Protein AF-A0ABD1YUZ0-F1 (afdb_monomer_lite)

InterPro domains:
  IPR008139 Saposin B type domain [PS50015] (19-101)
  IPR011001 Saposin-like [SSF47862] (20-90)

Radius of gyration: 20.33 Å; chains: 1; bounding box: 51×24×59 Å

pLDDT: mean 80.4, std 20.42, range [34.22, 98.62]

Sequence (103 aa):
MSWDKEGRESNLQDPGLEGNLICDACLQLSTEAQSVLKNPDTEKTLVELFSQMACENLMSPKMKSKCVDLVRIYVPDLLGALQSYLQPELYTEVRVCKPEVQL

Foldseek 3Di:
DDPDDDDDDDPDPDPVVVLVVQLVVLLVVLVVLLVLL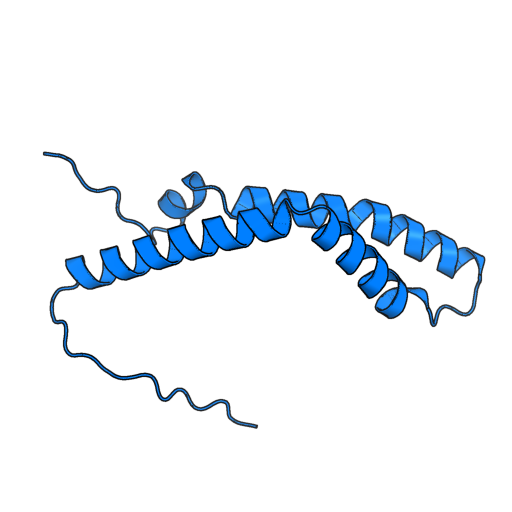PDVVNLVVQLVVCLCPPQVPDPDPVSSVVSSVVSNVVSNVVSVVSNVCSDPVVCVVVVSDDPPPDD

Secondary structure (DSSP, 8-state):
--------------HHHHHHHHHHHHHHHHHHHHHHHH-HHHHHHHHHHHIIIIITT-S-HHHHHHHHHHHHHHHHHHHHHHHHHTSHHHHHHTTSSPP----

Structure (mmCIF, N/CA/C/O backbone):
data_AF-A0ABD1YUZ0-F1
#
_entry.id   AF-A0ABD1YUZ0-F1
#
loop_
_atom_site.group_PDB
_atom_site.id
_atom_site.type_symbol
_atom_site.label_atom_id
_atom_site.label_alt_id
_atom_site.label_comp_id
_atom_site.label_asym_id
_atom_site.label_entity_id
_atom_site.label_seq_id
_atom_site.pdbx_PDB_ins_code
_atom_site.Cartn_x
_atom_site.Cartn_y
_atom_site.Cartn_z
_atom_site.occupancy
_atom_site.B_iso_or_equiv
_atom_site.auth_seq_id
_atom_site.auth_comp_id
_atom_site.auth_asym_id
_atom_site.auth_atom_id
_atom_site.pdbx_PDB_model_num
ATOM 1 N N . MET A 1 1 ? 22.535 -6.353 20.210 1.00 36.25 1 MET A N 1
ATOM 2 C CA . MET A 1 1 ? 21.726 -5.127 20.357 1.00 36.25 1 MET A CA 1
ATOM 3 C C . MET A 1 1 ? 20.373 -5.567 20.878 1.00 36.25 1 MET A C 1
ATOM 5 O O . MET A 1 1 ? 19.529 -5.984 20.096 1.00 36.25 1 MET A O 1
ATOM 9 N N . SER A 1 2 ? 20.281 -5.639 22.208 1.00 37.06 2 SER A N 1
ATOM 10 C CA . SER A 1 2 ? 19.092 -6.063 22.951 1.00 37.06 2 SER A CA 1
ATOM 11 C C . SER A 1 2 ? 18.110 -4.899 22.959 1.00 37.06 2 SER A C 1
ATOM 13 O O . SER A 1 2 ? 18.503 -3.787 23.303 1.00 37.06 2 SER A O 1
ATOM 15 N N . TRP A 1 3 ? 16.876 -5.128 22.526 1.00 34.22 3 TRP A N 1
ATOM 16 C CA . TRP A 1 3 ? 15.779 -4.205 22.793 1.00 34.22 3 TRP A CA 1
ATOM 17 C C . TRP A 1 3 ? 15.088 -4.751 24.037 1.00 34.22 3 TRP A C 1
ATOM 19 O O . TRP A 1 3 ? 14.204 -5.602 23.942 1.00 34.22 3 TRP A O 1
ATOM 29 N N . ASP A 1 4 ? 15.589 -4.339 25.198 1.00 51.97 4 ASP A N 1
ATOM 30 C CA . ASP A 1 4 ? 15.036 -4.732 26.487 1.00 51.97 4 ASP A CA 1
ATOM 31 C C . ASP A 1 4 ? 13.668 -4.063 26.670 1.00 51.97 4 ASP A C 1
ATOM 33 O O . ASP A 1 4 ? 13.497 -2.852 26.495 1.00 51.97 4 ASP A O 1
ATOM 37 N N . LYS A 1 5 ? 12.667 -4.899 26.947 1.00 56.66 5 LYS A N 1
ATOM 38 C CA . LYS A 1 5 ? 11.292 -4.500 27.220 1.00 56.66 5 LYS A CA 1
ATOM 39 C C . LYS A 1 5 ? 11.179 -4.043 28.669 1.00 56.66 5 LYS A C 1
ATOM 41 O O . LYS A 1 5 ? 10.947 -4.869 29.542 1.00 56.66 5 LYS A O 1
ATOM 46 N N . GLU A 1 6 ? 11.239 -2.740 28.902 1.00 50.28 6 GLU A N 1
ATOM 47 C CA . GLU A 1 6 ? 10.781 -2.163 30.167 1.00 50.28 6 GLU A CA 1
ATOM 48 C C . GLU A 1 6 ? 9.450 -1.443 29.919 1.00 50.28 6 GLU A C 1
ATOM 50 O O . GLU A 1 6 ? 9.395 -0.299 29.467 1.00 50.28 6 GLU A O 1
ATOM 55 N N . GLY A 1 7 ? 8.351 -2.159 30.151 1.00 41.31 7 GLY A N 1
ATOM 56 C CA . GLY A 1 7 ? 6.991 -1.670 29.947 1.00 41.31 7 GLY A CA 1
ATOM 57 C C . GLY A 1 7 ? 6.108 -2.012 31.138 1.00 41.31 7 GLY A C 1
ATOM 58 O O . GLY A 1 7 ? 5.389 -2.996 31.087 1.00 41.31 7 GLY A O 1
ATOM 59 N N . ARG A 1 8 ? 6.216 -1.192 32.192 1.00 45.69 8 ARG A N 1
ATOM 60 C CA . ARG A 1 8 ? 5.244 -0.925 33.272 1.00 45.69 8 ARG A CA 1
ATOM 61 C C . ARG A 1 8 ? 4.195 -2.028 33.530 1.00 45.69 8 ARG A C 1
ATOM 63 O O . ARG A 1 8 ? 3.123 -2.024 32.934 1.00 45.69 8 ARG A O 1
ATOM 70 N N . GLU A 1 9 ? 4.456 -2.893 34.506 1.00 46.94 9 GLU A N 1
ATOM 71 C CA . GLU A 1 9 ? 3.416 -3.732 35.111 1.00 46.94 9 GLU A CA 1
ATOM 72 C C . GLU A 1 9 ? 2.441 -2.844 35.903 1.00 46.94 9 GLU A C 1
ATOM 74 O O . GLU A 1 9 ? 2.784 -2.285 36.948 1.00 46.94 9 GLU A O 1
ATOM 79 N N . SER A 1 10 ? 1.218 -2.679 35.402 1.00 52.94 10 SER A N 1
ATOM 80 C CA . SER A 1 10 ? 0.094 -2.172 36.190 1.00 52.94 10 SER A CA 1
ATOM 81 C C . SER A 1 10 ? -0.723 -3.356 36.697 1.00 52.94 10 SER A C 1
ATOM 83 O O . SER A 1 10 ? -1.250 -4.121 35.899 1.00 52.94 10 SER A O 1
ATOM 85 N N . ASN A 1 11 ? -0.837 -3.498 38.020 1.00 55.38 11 ASN A N 1
ATOM 86 C CA . ASN A 1 11 ? -1.717 -4.472 38.671 1.00 55.38 11 ASN A CA 1
ATOM 87 C C . ASN A 1 11 ? -3.197 -4.161 38.356 1.00 55.38 11 ASN A C 1
ATOM 89 O O . ASN A 1 11 ? -3.841 -3.429 39.108 1.00 55.38 11 ASN A O 1
ATOM 93 N N . LEU A 1 12 ? -3.738 -4.717 37.268 1.00 56.38 12 LEU A N 1
ATOM 94 C CA . LEU A 1 12 ? -5.177 -4.818 37.012 1.00 56.38 12 LEU A CA 1
ATOM 95 C C . LEU A 1 12 ? -5.584 -6.297 36.978 1.00 56.38 12 LEU A C 1
ATOM 97 O O . LEU A 1 12 ? -5.607 -6.949 35.944 1.00 56.38 12 LEU A O 1
ATOM 101 N N . GLN A 1 13 ? -5.951 -6.843 38.137 1.00 58.34 13 GLN A N 1
ATOM 102 C CA . GLN A 1 13 ? -6.614 -8.148 38.213 1.00 58.34 13 GLN A CA 1
ATOM 103 C C . GLN A 1 13 ? -8.107 -8.014 37.840 1.00 58.34 13 GLN A C 1
ATOM 105 O O . GLN A 1 13 ? -8.990 -8.226 38.665 1.00 58.34 13 GLN A O 1
ATOM 110 N N . ASP A 1 14 ? -8.398 -7.653 36.589 1.00 54.00 14 ASP A N 1
ATOM 111 C CA . ASP A 1 14 ? -9.678 -7.975 35.950 1.00 54.00 14 ASP A CA 1
ATOM 112 C C . ASP A 1 14 ? -9.441 -8.308 34.463 1.00 54.00 14 ASP A C 1
ATOM 114 O O . ASP A 1 14 ? -9.299 -7.402 33.635 1.00 54.00 14 ASP A O 1
ATOM 118 N N . PRO A 1 15 ? -9.408 -9.604 34.097 1.00 57.06 15 PRO A N 1
ATOM 119 C CA . PRO A 1 15 ? -9.156 -10.034 32.723 1.00 57.06 15 PRO A CA 1
ATOM 120 C C . PRO A 1 15 ? -10.237 -9.583 31.723 1.00 57.06 15 PRO A C 1
ATOM 122 O O . PRO A 1 15 ? -10.035 -9.717 30.515 1.00 57.06 15 PRO A O 1
ATOM 125 N N . GLY A 1 16 ? -11.387 -9.071 32.184 1.00 58.75 16 GLY A N 1
ATOM 126 C CA . GLY A 1 16 ? -12.405 -8.462 31.324 1.00 58.75 16 GLY A CA 1
ATOM 127 C C . GLY A 1 16 ? -12.043 -7.045 30.866 1.00 58.75 16 GLY A C 1
ATOM 128 O O . GLY A 1 16 ? -12.171 -6.732 29.684 1.00 58.75 16 GLY A O 1
ATOM 129 N N . LEU A 1 17 ? -11.540 -6.209 31.778 1.00 58.78 17 LEU A N 1
ATOM 130 C CA . LEU A 1 17 ? -11.184 -4.808 31.510 1.00 58.78 17 LEU A CA 1
ATOM 131 C C . LEU A 1 17 ? -9.928 -4.674 30.643 1.00 58.78 17 LEU A C 1
ATOM 133 O O . LEU A 1 17 ? -9.893 -3.846 29.733 1.00 58.78 17 LEU A O 1
ATOM 137 N N . GLU A 1 18 ? -8.916 -5.513 30.879 1.00 64.69 18 GLU A N 1
ATOM 138 C CA . GLU A 1 18 ? -7.698 -5.523 30.058 1.00 64.69 18 GLU A CA 1
ATOM 139 C C . GLU A 1 18 ? -7.983 -5.986 28.621 1.00 64.69 18 GLU A C 1
ATOM 141 O O . GLU A 1 18 ? -7.459 -5.412 27.668 1.00 64.69 18 GLU A O 1
ATOM 146 N N . GLY A 1 19 ? -8.863 -6.980 28.448 1.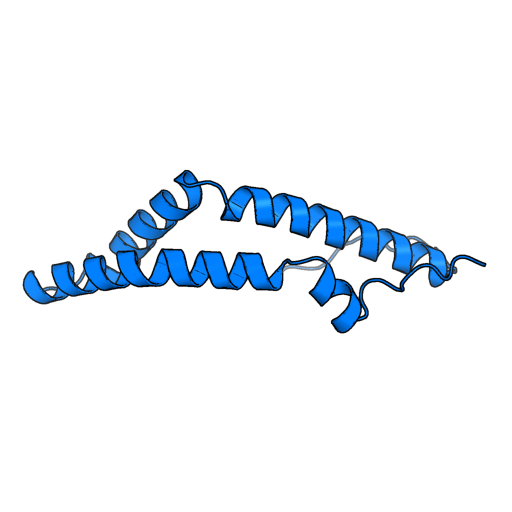00 67.56 19 GLY A N 1
ATOM 147 C CA . GLY A 1 19 ? -9.271 -7.460 27.126 1.00 67.56 19 GLY A CA 1
ATOM 148 C C . GLY A 1 19 ? -9.989 -6.390 26.298 1.00 67.56 19 GLY A C 1
ATOM 149 O O . GLY A 1 19 ? -9.719 -6.257 25.105 1.00 67.56 19 GLY A O 1
ATOM 150 N N . ASN A 1 20 ? -10.847 -5.590 26.936 1.00 76.25 20 ASN A N 1
ATOM 151 C CA . ASN A 1 20 ? -11.554 -4.495 26.271 1.00 76.25 20 ASN A CA 1
ATOM 152 C C . ASN A 1 20 ? -10.601 -3.358 25.877 1.00 76.25 20 ASN A C 1
ATOM 154 O O . ASN A 1 20 ? -10.638 -2.911 24.735 1.00 76.25 20 ASN A O 1
ATOM 158 N N . LEU A 1 21 ? -9.671 -2.967 26.758 1.00 83.31 21 LEU A N 1
ATOM 159 C CA . LEU A 1 21 ? -8.668 -1.941 26.443 1.00 83.31 21 LEU A CA 1
ATOM 160 C C . LEU A 1 21 ? -7.776 -2.341 25.255 1.00 83.31 21 LEU A C 1
ATOM 162 O O . LEU A 1 21 ? -7.470 -1.517 24.393 1.00 83.31 21 LEU A O 1
ATOM 166 N N . ILE A 1 22 ? -7.352 -3.607 25.203 1.00 81.19 22 ILE A N 1
ATOM 167 C CA . ILE A 1 22 ? -6.539 -4.133 24.099 1.00 81.19 22 ILE A CA 1
ATOM 168 C C . ILE A 1 22 ? -7.352 -4.167 22.801 1.00 81.19 22 ILE A C 1
ATOM 170 O O . ILE A 1 22 ? -6.828 -3.795 21.753 1.00 81.19 22 ILE A O 1
ATOM 174 N N . CYS A 1 23 ? -8.623 -4.572 22.862 1.00 82.00 23 CYS A N 1
ATOM 175 C CA . CYS A 1 23 ? -9.512 -4.552 21.703 1.00 82.00 23 CYS A CA 1
ATOM 176 C C . CYS A 1 23 ? -9.689 -3.130 21.154 1.00 82.00 23 CYS A C 1
ATOM 178 O O . CYS A 1 23 ? -9.459 -2.914 19.964 1.00 82.00 23 CYS A O 1
ATOM 180 N N . ASP A 1 24 ? -10.007 -2.157 22.009 1.00 82.94 24 ASP A N 1
ATOM 181 C CA . ASP A 1 24 ? -10.186 -0.759 21.607 1.00 82.94 24 ASP A CA 1
ATOM 182 C C . ASP A 1 24 ? -8.916 -0.195 20.960 1.00 82.94 24 ASP A C 1
ATOM 184 O O . ASP A 1 24 ? -8.971 0.418 19.891 1.00 82.94 24 ASP A O 1
ATOM 188 N N . ALA A 1 25 ? -7.749 -0.472 21.551 1.00 84.81 25 ALA A N 1
ATOM 189 C CA . ALA A 1 25 ? -6.463 -0.065 20.992 1.00 84.81 25 ALA A CA 1
ATOM 190 C C . ALA A 1 25 ? -6.184 -0.722 19.630 1.00 84.81 25 ALA A C 1
ATOM 192 O O . ALA A 1 25 ? -5.697 -0.057 18.714 1.00 84.81 25 ALA A O 1
ATOM 193 N N . CYS A 1 26 ? -6.503 -2.010 19.467 1.00 84.44 26 CYS A N 1
ATOM 194 C CA . CYS A 1 26 ? -6.376 -2.697 18.186 1.00 84.44 26 CYS A CA 1
ATOM 195 C C . CYS A 1 26 ? -7.301 -2.085 17.132 1.00 84.44 26 CYS A C 1
ATOM 197 O O . CYS A 1 26 ? -6.835 -1.776 16.041 1.00 84.44 26 CYS A O 1
ATOM 199 N N . LEU A 1 27 ? -8.578 -1.859 17.451 1.00 84.94 27 LEU A N 1
ATOM 200 C CA . LEU A 1 27 ? -9.539 -1.248 16.529 1.00 84.94 27 LEU A CA 1
ATOM 201 C C . LEU A 1 27 ? -9.109 0.164 16.115 1.00 84.94 27 LEU A C 1
ATOM 203 O O . LEU A 1 27 ? -9.191 0.519 14.933 1.00 84.94 27 LEU A O 1
ATOM 207 N N . GLN A 1 28 ? -8.603 0.954 17.064 1.00 87.69 28 GLN A N 1
ATOM 208 C CA . GLN A 1 28 ? -8.067 2.279 16.783 1.00 87.69 28 GLN A CA 1
ATOM 209 C C . GLN A 1 28 ? -6.851 2.199 15.854 1.00 87.69 28 GLN A C 1
ATOM 211 O O . GLN A 1 28 ? -6.845 2.839 14.801 1.00 87.69 28 GLN A O 1
ATOM 216 N N . LEU A 1 29 ? -5.850 1.381 16.193 1.00 89.00 29 LEU A N 1
ATOM 217 C CA . LEU A 1 29 ? -4.640 1.230 15.384 1.00 89.00 29 LEU A CA 1
ATOM 218 C C . LEU A 1 29 ? -4.965 0.754 13.965 1.00 89.00 29 LEU A C 1
ATOM 220 O O . LEU A 1 29 ? -4.373 1.222 12.997 1.00 89.00 29 LEU A O 1
ATOM 224 N N . SER A 1 30 ? -5.927 -0.150 13.822 1.00 88.81 30 SER A N 1
ATOM 225 C CA . SER A 1 30 ? -6.372 -0.644 12.521 1.00 88.81 30 SER A CA 1
ATOM 226 C C . SER A 1 30 ? -7.084 0.415 11.706 1.00 88.81 30 SER A C 1
ATOM 228 O O . SER A 1 30 ? -6.894 0.481 10.494 1.00 88.81 30 SER A O 1
ATOM 230 N N . THR A 1 31 ? -7.861 1.276 12.358 1.00 89.94 31 THR A N 1
ATOM 231 C CA . THR A 1 31 ? -8.485 2.433 11.711 1.00 89.94 31 THR A CA 1
ATOM 232 C C . THR A 1 31 ? -7.421 3.410 11.211 1.00 89.94 31 THR A C 1
ATOM 234 O O . THR A 1 31 ? -7.472 3.854 10.062 1.00 89.94 31 THR A O 1
ATOM 237 N N . GLU A 1 32 ? -6.415 3.699 12.037 1.00 94.44 32 GLU A N 1
ATOM 238 C CA . GLU A 1 32 ? -5.281 4.547 11.663 1.00 94.44 32 GLU A CA 1
ATOM 239 C C . GLU A 1 32 ? -4.480 3.930 10.507 1.00 94.44 32 GLU A C 1
ATOM 241 O O . GLU A 1 32 ? -4.211 4.596 9.506 1.00 94.44 32 GLU A O 1
ATOM 246 N N . ALA A 1 33 ? -4.177 2.634 10.582 1.00 94.19 33 ALA A N 1
ATOM 247 C CA . ALA A 1 33 ? -3.491 1.906 9.524 1.00 94.19 33 ALA A CA 1
ATOM 248 C C . ALA A 1 33 ? -4.308 1.882 8.223 1.00 94.19 33 ALA A C 1
ATOM 250 O O . ALA A 1 33 ? -3.752 2.128 7.155 1.00 94.19 33 ALA A O 1
ATOM 251 N N . GLN A 1 34 ? -5.629 1.682 8.282 1.00 94.25 34 GLN A N 1
ATOM 252 C CA . GLN A 1 34 ? -6.494 1.797 7.105 1.00 94.25 34 GLN A CA 1
ATOM 253 C C . GLN A 1 34 ? -6.440 3.196 6.477 1.00 94.25 34 GLN A C 1
ATOM 255 O O . GLN A 1 34 ? -6.456 3.301 5.252 1.00 94.25 34 GLN A O 1
ATOM 260 N N . SER A 1 35 ? -6.368 4.260 7.283 1.00 95.81 35 SER A N 1
ATOM 261 C CA . SER A 1 35 ? -6.227 5.635 6.784 1.00 95.81 35 SER A CA 1
ATOM 262 C C . SER A 1 35 ? -4.924 5.816 6.001 1.00 95.81 35 SER A C 1
ATOM 264 O O . SER A 1 35 ? -4.935 6.340 4.887 1.00 95.81 35 SER A O 1
ATOM 266 N N . VAL A 1 36 ? -3.814 5.295 6.534 1.00 96.94 36 VAL A N 1
ATOM 267 C CA . VAL A 1 36 ? -2.513 5.305 5.849 1.00 96.94 36 VAL A CA 1
ATOM 268 C C . VAL A 1 36 ? -2.573 4.494 4.554 1.00 96.94 36 VAL A C 1
ATOM 270 O O . VAL A 1 36 ? -2.192 4.991 3.502 1.00 96.94 36 VAL A O 1
ATOM 273 N N . LEU A 1 37 ? -3.101 3.269 4.589 1.00 96.62 37 LEU A N 1
ATOM 274 C CA . LEU A 1 37 ? -3.130 2.391 3.415 1.00 96.62 37 LEU A CA 1
ATOM 275 C C . LEU A 1 37 ? -4.031 2.904 2.281 1.00 96.62 37 LEU A C 1
ATOM 277 O O . LEU A 1 37 ? -3.787 2.558 1.128 1.00 96.62 37 LEU A O 1
ATOM 281 N N . LYS A 1 38 ? -5.070 3.691 2.593 1.00 95.69 38 LYS A N 1
ATOM 282 C CA . LYS A 1 38 ? -5.963 4.320 1.602 1.00 95.69 38 LYS A CA 1
ATOM 283 C C . LYS A 1 38 ? -5.399 5.623 1.035 1.00 95.69 38 LYS A C 1
ATOM 285 O O . LYS A 1 38 ? -5.955 6.146 0.070 1.00 95.69 38 LYS A O 1
ATOM 290 N N . ASN A 1 39 ? -4.338 6.170 1.627 1.00 97.50 39 ASN A N 1
ATOM 291 C CA . ASN A 1 39 ? -3.732 7.398 1.141 1.00 97.50 39 ASN A CA 1
ATOM 292 C C . ASN A 1 39 ? -2.947 7.117 -0.160 1.00 97.50 39 ASN A C 1
ATOM 294 O O . ASN A 1 39 ? -1.989 6.340 -0.132 1.00 97.50 39 ASN A O 1
ATOM 298 N N . PRO A 1 40 ? -3.282 7.762 -1.295 1.00 96.94 40 PRO A N 1
ATOM 299 C CA . PRO A 1 40 ? -2.541 7.584 -2.547 1.00 96.94 40 PRO A CA 1
ATOM 300 C C . PRO A 1 40 ? -1.058 7.975 -2.441 1.00 96.94 40 PRO A C 1
ATOM 302 O O . PRO A 1 40 ? -0.221 7.429 -3.163 1.00 96.94 40 PRO A O 1
ATOM 305 N N . ASP A 1 41 ? -0.696 8.867 -1.515 1.00 98.00 41 ASP A N 1
ATOM 306 C CA . ASP A 1 41 ? 0.704 9.221 -1.268 1.00 98.00 41 ASP A CA 1
ATOM 307 C C . ASP A 1 41 ? 1.493 8.055 -0.656 1.00 98.00 41 ASP A C 1
ATOM 309 O O . ASP A 1 41 ? 2.693 7.929 -0.909 1.00 98.00 41 ASP A O 1
ATOM 313 N N . THR A 1 42 ? 0.841 7.162 0.098 1.00 97.69 42 THR A N 1
ATOM 314 C CA . THR A 1 42 ? 1.471 5.941 0.620 1.00 97.69 42 THR A CA 1
ATOM 315 C C . THR A 1 42 ? 1.811 4.982 -0.515 1.00 97.69 42 THR A C 1
ATOM 317 O O . THR A 1 42 ? 2.941 4.498 -0.574 1.00 97.69 42 THR A O 1
ATOM 320 N N . GLU A 1 43 ? 0.886 4.758 -1.453 1.00 97.94 43 GLU A N 1
ATOM 321 C CA . GLU A 1 43 ? 1.143 3.947 -2.651 1.00 97.94 43 GLU A CA 1
ATOM 322 C C . GLU A 1 43 ? 2.309 4.510 -3.460 1.00 97.94 43 GLU A C 1
ATOM 324 O O . GLU A 1 43 ? 3.277 3.798 -3.736 1.00 97.94 43 GLU A O 1
ATOM 329 N N . LYS A 1 44 ? 2.262 5.809 -3.771 1.00 98.25 44 LYS A N 1
ATOM 330 C CA . LYS A 1 44 ? 3.324 6.491 -4.513 1.00 98.25 44 LYS A CA 1
ATOM 331 C C . LYS A 1 44 ? 4.683 6.333 -3.828 1.00 98.25 44 LYS A C 1
ATOM 333 O O . LYS A 1 44 ? 5.654 5.945 -4.476 1.00 98.25 44 LYS A O 1
ATOM 338 N N . THR A 1 45 ? 4.735 6.589 -2.521 1.00 98.31 45 THR A N 1
ATOM 339 C CA . THR A 1 45 ? 5.963 6.474 -1.723 1.00 98.31 45 THR A CA 1
ATOM 340 C C . THR A 1 45 ? 6.534 5.059 -1.778 1.00 98.31 45 THR A C 1
ATOM 342 O O . THR A 1 45 ? 7.735 4.885 -1.976 1.00 98.31 45 THR A O 1
ATOM 345 N N . LEU A 1 46 ? 5.690 4.032 -1.644 1.00 98.19 46 LEU A N 1
ATOM 346 C CA . LEU A 1 46 ? 6.129 2.637 -1.693 1.00 98.19 46 LEU A CA 1
ATOM 347 C C . LEU A 1 46 ? 6.590 2.219 -3.090 1.00 98.19 46 LEU A C 1
ATOM 349 O O . LEU A 1 46 ? 7.599 1.526 -3.208 1.00 98.19 46 LEU A O 1
ATOM 353 N N . VAL A 1 47 ? 5.908 2.667 -4.148 1.00 98.38 47 VAL A N 1
ATOM 354 C CA . VAL A 1 47 ? 6.347 2.434 -5.530 1.00 98.38 47 VAL A CA 1
ATOM 355 C C . VAL A 1 47 ? 7.730 3.036 -5.762 1.00 98.38 47 VAL A C 1
ATOM 357 O O . VAL A 1 47 ? 8.598 2.363 -6.320 1.00 98.38 47 VAL A O 1
ATOM 360 N N . GLU A 1 48 ? 7.959 4.277 -5.334 1.00 98.19 48 GLU A N 1
ATOM 361 C CA . GLU A 1 48 ? 9.255 4.949 -5.467 1.00 98.19 48 GLU A CA 1
ATOM 362 C C . GLU A 1 48 ? 10.343 4.221 -4.670 1.00 98.19 48 GLU A C 1
ATOM 364 O O . GLU A 1 48 ? 11.378 3.853 -5.232 1.00 98.19 48 GLU A O 1
ATOM 369 N N . LEU A 1 49 ? 10.078 3.935 -3.394 1.00 98.19 49 LEU A N 1
ATOM 370 C CA . LEU A 1 49 ? 11.014 3.264 -2.499 1.00 98.19 49 LEU A CA 1
ATOM 371 C C . LEU A 1 49 ? 11.388 1.864 -3.004 1.00 98.19 49 LEU A C 1
ATOM 373 O O . LEU A 1 49 ? 12.568 1.519 -3.068 1.00 98.19 49 LEU A O 1
AT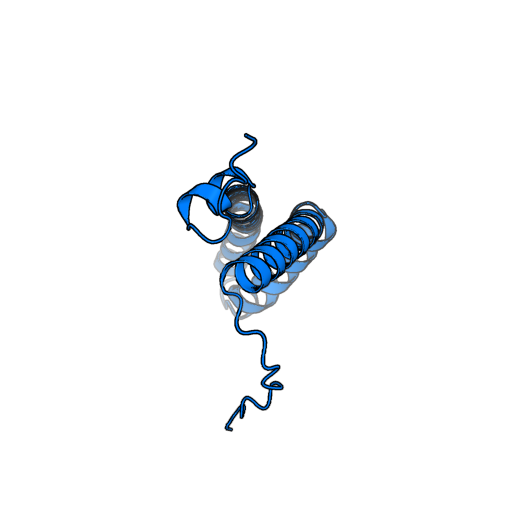OM 377 N N . PHE A 1 50 ? 10.412 1.045 -3.396 1.00 98.12 50 PHE A N 1
ATOM 378 C CA . PHE A 1 50 ? 10.678 -0.308 -3.890 1.00 98.12 50 PHE A CA 1
ATOM 379 C C . PHE A 1 50 ? 11.342 -0.294 -5.264 1.00 98.12 50 PHE A C 1
ATOM 381 O O . PHE A 1 50 ? 12.218 -1.120 -5.518 1.00 98.12 50 PHE A O 1
ATOM 388 N N . SER A 1 51 ? 11.010 0.671 -6.124 1.00 98.00 51 SER A N 1
ATOM 389 C CA . SER A 1 51 ? 11.714 0.854 -7.396 1.00 98.00 51 SER A CA 1
ATOM 390 C C . SER A 1 51 ? 13.193 1.179 -7.173 1.00 98.00 51 SER A C 1
ATOM 392 O O . SER A 1 51 ? 14.052 0.601 -7.840 1.00 98.00 51 SER A O 1
ATOM 394 N N . GLN A 1 52 ? 13.505 2.057 -6.215 1.00 97.75 52 GLN A N 1
ATOM 395 C CA . GLN A 1 52 ? 14.886 2.385 -5.851 1.00 97.75 52 GLN A CA 1
ATOM 396 C C . GLN A 1 52 ? 15.602 1.167 -5.254 1.00 97.75 52 GLN A C 1
ATOM 398 O O . GLN A 1 52 ? 16.626 0.726 -5.771 1.00 97.75 52 GLN A O 1
ATOM 403 N N . MET A 1 53 ? 15.036 0.544 -4.218 1.00 97.00 53 MET A N 1
ATOM 404 C CA . MET A 1 53 ? 15.711 -0.548 -3.508 1.00 97.00 53 MET A CA 1
ATOM 405 C C . MET A 1 53 ? 15.882 -1.817 -4.353 1.00 97.00 53 MET A C 1
ATOM 407 O O . MET A 1 53 ? 16.933 -2.454 -4.289 1.00 97.00 53 MET A O 1
ATOM 411 N N . ALA A 1 54 ? 14.868 -2.204 -5.131 1.00 95.62 54 ALA A N 1
ATOM 412 C CA . ALA A 1 54 ? 14.860 -3.487 -5.833 1.00 95.62 54 ALA A CA 1
ATOM 413 C C . ALA A 1 54 ? 15.360 -3.398 -7.281 1.00 95.62 54 ALA A C 1
ATOM 415 O O . ALA A 1 54 ? 15.939 -4.360 -7.789 1.00 95.62 54 ALA A O 1
ATOM 416 N N . CYS A 1 55 ? 15.141 -2.269 -7.963 1.00 97.94 55 CYS A N 1
ATOM 417 C CA . CYS A 1 55 ? 15.371 -2.179 -9.405 1.00 97.94 55 CYS A CA 1
ATOM 418 C C . CYS A 1 55 ? 16.600 -1.346 -9.783 1.00 97.94 55 CYS A C 1
ATOM 420 O O . CYS A 1 55 ? 17.126 -1.513 -10.886 1.00 97.94 55 CYS A O 1
ATOM 422 N N . GLU A 1 56 ? 17.070 -0.441 -8.919 1.00 95.12 56 GLU A N 1
ATOM 423 C CA . GLU A 1 56 ? 18.059 0.567 -9.311 1.00 95.12 56 GLU A CA 1
ATOM 424 C C . GLU A 1 56 ? 19.406 -0.021 -9.740 1.00 95.12 56 GLU A C 1
ATOM 426 O O . GLU A 1 56 ? 19.959 0.427 -10.750 1.00 95.12 56 GLU A O 1
ATOM 431 N N . ASN A 1 57 ? 19.852 -1.068 -9.041 1.00 95.06 57 ASN A N 1
ATOM 432 C CA . ASN A 1 57 ? 21.134 -1.750 -9.244 1.00 95.06 57 ASN A CA 1
ATOM 433 C C . ASN A 1 57 ? 21.124 -2.787 -10.384 1.00 95.06 57 ASN A C 1
ATOM 435 O O . ASN A 1 57 ? 22.122 -3.472 -10.615 1.00 95.06 57 ASN A O 1
ATOM 439 N N . LEU A 1 58 ? 20.011 -2.934 -11.110 1.00 97.19 58 LEU A N 1
ATOM 440 C CA . LEU A 1 58 ? 19.938 -3.854 -12.243 1.00 97.19 58 LEU A CA 1
ATOM 441 C C . LEU A 1 58 ? 20.747 -3.311 -13.430 1.00 97.19 58 LEU A C 1
ATOM 443 O O . LEU A 1 58 ? 20.424 -2.270 -13.998 1.00 97.19 58 LEU A O 1
ATOM 447 N N . MET A 1 59 ? 21.767 -4.066 -13.852 1.00 95.88 59 MET A N 1
ATOM 448 C CA . MET A 1 59 ? 22.686 -3.663 -14.930 1.00 95.88 59 MET A CA 1
ATOM 449 C C . MET A 1 59 ? 22.010 -3.556 -16.305 1.00 95.88 59 MET A C 1
ATOM 451 O O . MET A 1 59 ? 22.444 -2.784 -17.155 1.00 95.88 59 MET A O 1
ATOM 455 N N . SER A 1 60 ? 20.960 -4.345 -16.554 1.00 97.81 60 SER A N 1
ATOM 456 C CA . SER A 1 60 ? 20.231 -4.311 -17.825 1.00 97.81 60 SER A CA 1
ATOM 457 C C . SER A 1 60 ? 19.103 -3.278 -17.771 1.00 97.81 60 SER A C 1
ATOM 459 O O . SER A 1 60 ? 18.181 -3.450 -16.967 1.00 97.81 60 SER A O 1
ATOM 461 N N . PRO A 1 61 ? 19.072 -2.286 -18.684 1.00 96.56 61 PRO A N 1
ATOM 462 C CA . PRO A 1 61 ? 17.980 -1.314 -18.757 1.00 96.56 61 PRO A CA 1
ATOM 463 C C . PRO A 1 61 ? 16.608 -1.970 -18.954 1.00 96.56 61 PRO A C 1
ATOM 465 O O . PRO A 1 61 ? 15.618 -1.556 -18.355 1.00 96.56 61 PRO A O 1
ATOM 468 N N . LYS A 1 62 ? 16.554 -3.052 -19.743 1.00 97.69 62 LYS A N 1
ATOM 469 C CA . LYS A 1 62 ? 15.323 -3.818 -19.979 1.00 97.69 62 LYS A CA 1
ATOM 470 C C . LYS A 1 62 ? 14.829 -4.500 -18.703 1.00 97.69 62 LYS A C 1
ATOM 472 O O . LYS A 1 62 ? 13.630 -4.499 -18.438 1.00 97.69 62 LYS A O 1
ATOM 477 N N . MET A 1 63 ? 15.739 -5.075 -17.912 1.00 97.94 63 MET A N 1
ATOM 478 C CA . MET A 1 63 ? 15.370 -5.682 -16.629 1.00 97.94 63 MET A CA 1
ATOM 479 C C . MET A 1 63 ? 14.957 -4.624 -15.609 1.00 97.94 63 MET A C 1
ATOM 481 O O . MET A 1 63 ? 13.974 -4.834 -14.908 1.00 97.94 63 MET A O 1
ATOM 485 N N . LYS A 1 64 ? 15.647 -3.476 -15.571 1.00 98.25 64 LYS A N 1
ATOM 486 C CA . LYS A 1 64 ? 15.286 -2.343 -14.713 1.00 98.25 64 LYS A CA 1
ATOM 487 C C . LYS A 1 64 ? 13.873 -1.845 -15.006 1.00 98.25 64 LYS A C 1
ATOM 489 O O . LYS A 1 64 ? 13.073 -1.755 -14.083 1.00 98.25 64 LYS A O 1
ATOM 494 N N . SER A 1 65 ? 13.538 -1.627 -16.280 1.00 97.94 65 SER A N 1
ATOM 495 C CA . SER A 1 65 ? 12.177 -1.250 -16.691 1.00 97.94 65 SER A CA 1
ATOM 496 C C . SER A 1 65 ? 11.149 -2.287 -16.246 1.00 97.94 65 SER A C 1
ATOM 498 O O . SER A 1 65 ? 10.197 -1.946 -15.556 1.00 97.94 65 SER A O 1
ATOM 500 N N . LYS A 1 66 ? 11.379 -3.568 -16.564 1.00 98.19 66 LYS A N 1
ATOM 501 C CA . LYS A 1 66 ? 10.435 -4.636 -16.213 1.00 98.19 66 LYS A CA 1
ATOM 502 C C . LYS A 1 66 ? 10.260 -4.790 -14.699 1.00 98.19 66 LYS A C 1
ATOM 504 O O . LYS A 1 66 ? 9.167 -5.096 -14.247 1.00 98.19 66 LYS A O 1
ATOM 509 N N . CYS A 1 67 ? 11.316 -4.577 -13.918 1.00 98.62 67 CYS A N 1
ATOM 510 C CA . CYS A 1 67 ? 11.246 -4.572 -12.460 1.00 98.62 67 CYS A CA 1
ATOM 511 C C . CYS A 1 67 ? 10.347 -3.439 -11.947 1.00 98.62 67 CYS A C 1
ATOM 513 O O . CYS A 1 67 ? 9.442 -3.702 -11.161 1.00 98.62 67 CYS A O 1
ATOM 515 N N . VAL A 1 68 ? 10.537 -2.210 -12.440 1.00 98.31 68 VAL A N 1
ATOM 516 C CA . VAL A 1 68 ? 9.701 -1.056 -12.062 1.00 98.31 68 VAL A CA 1
ATOM 517 C C . VAL A 1 68 ? 8.236 -1.286 -12.443 1.00 98.31 68 VAL A C 1
ATOM 519 O O . VAL A 1 68 ? 7.346 -0.966 -11.658 1.00 98.31 68 VAL A O 1
ATOM 522 N N . ASP A 1 69 ? 7.974 -1.893 -13.603 1.00 98.31 69 ASP A N 1
ATOM 523 C CA . ASP A 1 69 ? 6.612 -2.247 -14.015 1.00 98.31 69 ASP A CA 1
ATOM 524 C C . ASP A 1 69 ? 5.972 -3.251 -13.043 1.00 98.31 69 ASP A C 1
ATOM 526 O O . ASP A 1 69 ? 4.821 -3.076 -12.652 1.00 98.31 69 ASP A O 1
ATOM 530 N N . LEU A 1 70 ? 6.720 -4.264 -12.588 1.00 98.38 70 LEU A N 1
ATOM 531 C CA . LEU A 1 70 ? 6.228 -5.213 -11.583 1.00 98.38 70 LEU A CA 1
ATOM 532 C C . LEU A 1 70 ? 5.974 -4.539 -10.231 1.00 98.38 70 LEU A C 1
ATOM 534 O O . LEU A 1 70 ? 4.958 -4.824 -9.608 1.00 98.38 70 LEU A O 1
ATOM 538 N N . VAL A 1 71 ? 6.847 -3.630 -9.786 1.00 98.38 71 VAL A N 1
ATOM 539 C CA . VAL A 1 71 ? 6.625 -2.859 -8.550 1.00 98.38 71 VAL A CA 1
ATOM 540 C C . VAL A 1 71 ? 5.319 -2.068 -8.639 1.00 98.38 71 VAL A C 1
ATOM 542 O O . VAL A 1 71 ? 4.505 -2.129 -7.722 1.00 98.38 71 VAL A O 1
ATOM 545 N N . ARG A 1 72 ? 5.078 -1.381 -9.761 1.00 98.06 72 ARG A N 1
ATOM 546 C CA . ARG A 1 72 ? 3.833 -0.627 -9.989 1.00 98.06 72 ARG A CA 1
ATOM 547 C C . ARG A 1 72 ? 2.586 -1.506 -10.007 1.00 98.06 72 ARG A C 1
ATOM 549 O O . ARG A 1 72 ? 1.526 -1.022 -9.642 1.00 98.06 72 ARG A O 1
ATOM 556 N N . ILE A 1 73 ? 2.705 -2.761 -10.434 1.00 97.94 73 ILE A N 1
ATOM 557 C CA . ILE A 1 73 ? 1.590 -3.717 -10.447 1.00 97.94 73 ILE A CA 1
ATOM 558 C C . ILE A 1 73 ? 1.321 -4.258 -9.039 1.00 97.94 73 ILE A C 1
ATOM 560 O O . ILE A 1 73 ? 0.179 -4.267 -8.599 1.00 97.94 73 ILE A O 1
ATOM 564 N N . TYR A 1 74 ? 2.361 -4.684 -8.319 1.00 98.12 74 TYR A N 1
ATOM 565 C CA . TYR A 1 74 ? 2.181 -5.423 -7.068 1.00 98.12 74 TYR A CA 1
ATOM 566 C C . TYR A 1 74 ? 2.026 -4.551 -5.820 1.00 98.12 74 TYR A C 1
ATOM 568 O O . TYR A 1 74 ? 1.481 -5.028 -4.828 1.00 98.12 74 TYR A O 1
ATOM 576 N N . VAL A 1 75 ? 2.497 -3.298 -5.819 1.00 98.19 75 VAL A N 1
ATOM 577 C CA . VAL A 1 75 ? 2.297 -2.405 -4.661 1.00 98.19 75 VAL A CA 1
ATOM 578 C C . VAL A 1 75 ? 0.806 -2.132 -4.399 1.00 98.19 75 VAL A C 1
ATOM 580 O O . VAL A 1 75 ? 0.397 -2.294 -3.248 1.00 98.19 75 VAL A O 1
ATOM 583 N N . PRO A 1 76 ? -0.028 -1.801 -5.405 1.00 97.25 76 PRO A N 1
ATOM 584 C CA . PRO A 1 76 ? -1.474 -1.675 -5.214 1.00 97.25 76 PRO A CA 1
ATOM 585 C C . PRO A 1 76 ? -2.122 -2.953 -4.667 1.00 97.25 76 PRO A C 1
ATOM 587 O O . PRO A 1 76 ? -2.898 -2.890 -3.714 1.00 97.25 76 PRO A O 1
ATOM 590 N N . ASP A 1 77 ? -1.752 -4.119 -5.209 1.00 97.50 77 ASP A N 1
ATOM 591 C CA . ASP A 1 77 ? -2.278 -5.414 -4.758 1.00 97.50 77 ASP A CA 1
ATOM 592 C C . ASP A 1 77 ? -1.922 -5.690 -3.288 1.00 97.50 77 ASP A C 1
ATOM 594 O O . ASP A 1 77 ? -2.768 -6.122 -2.501 1.00 97.50 77 ASP A O 1
ATOM 598 N N . LEU A 1 78 ? -0.681 -5.390 -2.888 1.00 96.31 78 LEU A N 1
ATOM 599 C CA . LEU A 1 78 ? -0.221 -5.507 -1.505 1.00 96.31 78 LEU A CA 1
ATOM 600 C C . LEU A 1 78 ? -1.021 -4.595 -0.567 1.00 96.31 78 LEU A C 1
ATOM 602 O O . LEU A 1 78 ? -1.464 -5.041 0.493 1.00 96.31 78 LEU A O 1
ATOM 606 N N . LEU A 1 79 ? -1.220 -3.330 -0.944 1.00 96.88 79 LEU A N 1
ATOM 607 C CA . LEU A 1 79 ? -2.007 -2.391 -0.145 1.00 96.88 79 LEU A CA 1
ATOM 608 C C . LEU A 1 79 ? -3.461 -2.850 -0.020 1.00 96.88 79 LEU A C 1
ATOM 610 O O . LEU A 1 79 ? -4.008 -2.819 1.080 1.00 96.88 79 LEU A O 1
ATOM 614 N N . GLY A 1 80 ? -4.066 -3.341 -1.104 1.00 95.38 80 GLY A N 1
ATOM 615 C CA . GLY A 1 80 ? -5.418 -3.899 -1.087 1.00 95.38 80 GLY A CA 1
ATOM 616 C C . GLY A 1 80 ? -5.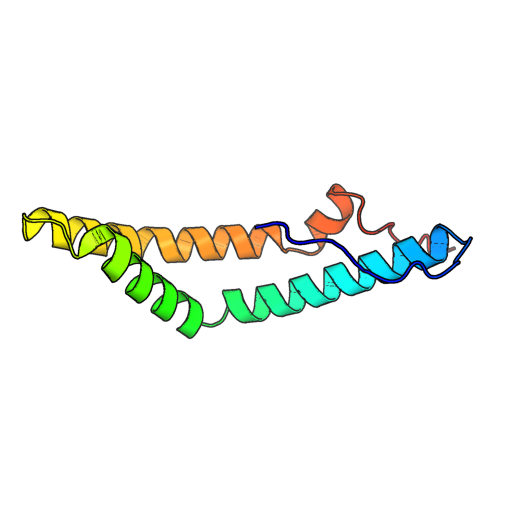549 -5.119 -0.168 1.00 95.38 80 GLY A C 1
ATOM 617 O O . GLY A 1 80 ? -6.507 -5.218 0.605 1.00 95.38 80 GLY A O 1
ATOM 618 N N . ALA A 1 81 ? -4.562 -6.017 -0.183 1.00 93.69 81 ALA A N 1
ATOM 619 C CA . ALA A 1 81 ? -4.527 -7.171 0.714 1.00 93.69 81 ALA A CA 1
ATOM 620 C C . ALA A 1 81 ? -4.428 -6.747 2.190 1.00 93.69 81 ALA A C 1
ATOM 622 O O . ALA A 1 81 ? -5.168 -7.259 3.031 1.00 93.69 81 ALA A O 1
ATOM 623 N N . LEU A 1 82 ? -3.573 -5.767 2.506 1.00 93.50 82 LEU A N 1
ATOM 624 C CA . LEU A 1 82 ? -3.442 -5.227 3.863 1.00 93.50 82 LEU A CA 1
ATOM 625 C C . LEU A 1 82 ? -4.721 -4.520 4.328 1.00 93.50 82 LEU A C 1
ATOM 627 O O . LEU A 1 82 ? -5.148 -4.714 5.463 1.00 93.50 82 LEU A O 1
ATOM 631 N N . GLN A 1 83 ? -5.370 -3.744 3.456 1.00 92.38 83 GLN A N 1
ATOM 632 C CA . GLN A 1 83 ? -6.653 -3.109 3.772 1.00 92.38 83 GLN A CA 1
ATOM 633 C C . GLN A 1 83 ? -7.739 -4.145 4.078 1.00 92.38 83 GLN A C 1
ATOM 635 O O . GLN A 1 83 ? -8.518 -3.948 5.006 1.00 92.38 83 GLN A O 1
ATOM 640 N N . SER A 1 84 ? -7.765 -5.250 3.328 1.00 89.38 84 SER A N 1
ATOM 641 C CA . SER A 1 84 ? -8.710 -6.352 3.545 1.00 89.38 84 SER A CA 1
ATOM 642 C C . SER A 1 84 ? -8.452 -7.064 4.875 1.00 89.38 84 SER A C 1
ATOM 644 O O . SER A 1 84 ? -9.388 -7.398 5.591 1.00 89.38 84 SER A O 1
ATOM 646 N N . TYR A 1 85 ? -7.182 -7.249 5.243 1.00 84.69 85 TYR A N 1
ATOM 647 C CA . TYR A 1 85 ? -6.798 -7.874 6.510 1.00 84.69 85 TYR A CA 1
ATOM 648 C C . TYR A 1 85 ? -7.178 -7.032 7.738 1.00 84.69 85 TYR A C 1
ATOM 650 O O . TYR A 1 85 ? -7.504 -7.573 8.789 1.00 84.69 85 TYR A O 1
ATOM 658 N N . LEU A 1 86 ? -7.153 -5.704 7.610 1.00 85.50 86 LEU A N 1
ATOM 659 C CA . LEU A 1 86 ? -7.498 -4.775 8.690 1.00 85.50 86 LEU A CA 1
ATOM 660 C C . LEU A 1 86 ? -9.004 -4.507 8.814 1.00 85.50 86 LEU A C 1
ATOM 662 O O . LEU A 1 86 ? -9.400 -3.567 9.512 1.00 85.50 86 LEU A O 1
ATOM 666 N N . GLN A 1 87 ? -9.853 -5.272 8.125 1.00 79.69 87 GLN A N 1
ATOM 667 C CA . GLN A 1 87 ? -11.297 -5.119 8.242 1.00 79.69 87 GLN A CA 1
ATOM 668 C C . GLN A 1 87 ? -11.812 -5.601 9.615 1.00 79.69 87 GLN A C 1
A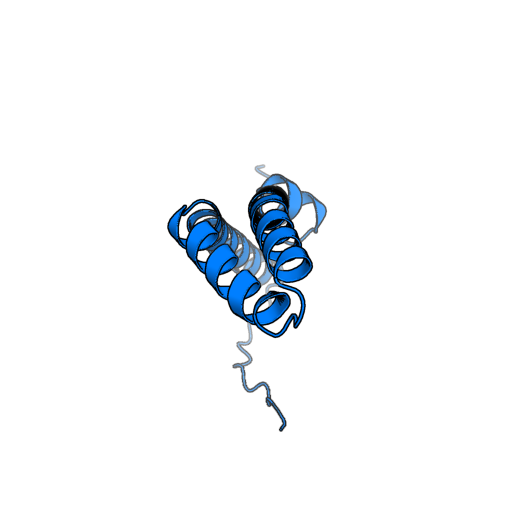TOM 670 O O . GLN A 1 87 ? -11.304 -6.596 10.142 1.00 79.69 87 GLN A O 1
ATOM 675 N N . PRO A 1 88 ? -12.804 -4.905 10.215 1.00 67.06 88 PRO A N 1
ATOM 676 C CA . PRO A 1 88 ? -13.370 -5.218 11.534 1.00 67.06 88 PRO A CA 1
ATOM 677 C C . PRO A 1 88 ? -13.772 -6.688 11.721 1.00 67.06 88 PRO A C 1
ATOM 679 O O . PRO A 1 88 ? -13.619 -7.250 12.805 1.00 67.06 88 PRO A O 1
ATOM 682 N N . GLU A 1 89 ? -14.244 -7.323 10.651 1.00 65.62 89 GLU A N 1
ATOM 683 C CA . GLU A 1 89 ? -14.705 -8.706 10.625 1.00 65.62 89 GLU A CA 1
ATOM 684 C C . GLU A 1 89 ? -13.590 -9.682 11.039 1.00 65.62 89 GLU A C 1
ATOM 686 O O . GLU A 1 89 ? -13.847 -10.625 11.790 1.00 65.62 89 GLU A O 1
ATOM 691 N N . LEU A 1 90 ? -12.328 -9.403 10.685 1.00 61.56 90 LEU A N 1
ATOM 692 C CA . LEU A 1 90 ? -11.189 -10.247 11.064 1.00 61.56 90 LEU A CA 1
ATOM 693 C C . LEU A 1 90 ? -10.872 -10.191 12.568 1.00 61.56 90 LEU A C 1
ATOM 695 O O . LEU A 1 90 ? -10.383 -11.168 13.135 1.00 61.56 90 LEU A O 1
ATOM 699 N N . TYR A 1 91 ? -11.178 -9.088 13.258 1.00 61.31 91 TYR A N 1
ATOM 700 C CA . TYR A 1 91 ? -10.916 -8.963 14.702 1.00 61.31 91 TYR A CA 1
ATOM 701 C C . TYR A 1 91 ? -11.790 -9.903 15.531 1.00 61.31 91 TYR A C 1
ATOM 703 O O . TYR A 1 91 ? -11.382 -10.336 16.614 1.00 61.31 91 TYR A O 1
ATOM 711 N N . THR A 1 92 ? -12.962 -10.255 14.997 1.00 57.81 92 THR A N 1
ATOM 712 C CA . THR A 1 92 ? -13.858 -11.244 15.600 1.00 57.81 92 THR A CA 1
ATOM 713 C C . THR A 1 92 ? -13.337 -12.673 15.413 1.00 57.81 92 THR A C 1
ATOM 715 O O . THR A 1 92 ? -13.443 -13.489 16.330 1.00 57.81 92 THR A O 1
ATOM 718 N N . GLU A 1 93 ? -12.676 -12.962 14.285 1.00 54.31 93 GLU A N 1
ATOM 719 C CA . GLU A 1 93 ? -12.088 -14.275 13.986 1.00 54.31 93 GLU A CA 1
ATOM 720 C C . GLU A 1 93 ? -10.776 -14.528 14.747 1.00 54.31 93 GLU A C 1
ATOM 722 O O . GLU A 1 93 ? -10.535 -15.641 15.218 1.00 54.31 93 GLU A O 1
ATOM 727 N N . VAL A 1 94 ? -9.949 -13.494 14.956 1.00 57.31 94 VAL A N 1
ATOM 728 C CA . VAL A 1 94 ? -8.669 -13.604 15.692 1.00 57.31 94 VAL A CA 1
ATOM 729 C C . VAL A 1 94 ? -8.871 -13.619 17.225 1.00 57.31 94 VAL A C 1
ATOM 731 O O . VAL A 1 94 ? -7.915 -13.768 17.983 1.00 57.31 94 VAL A O 1
ATOM 734 N N . ARG A 1 95 ? -10.120 -13.544 17.718 1.00 56.88 95 ARG A N 1
ATOM 735 C CA . ARG A 1 95 ? -10.494 -13.542 19.155 1.00 56.88 95 ARG A CA 1
ATOM 736 C C . ARG A 1 95 ? -9.850 -12.416 19.980 1.00 56.88 95 ARG A C 1
ATOM 738 O O . ARG A 1 95 ? -9.810 -12.520 21.205 1.00 56.88 95 ARG A O 1
ATOM 745 N N . VAL A 1 96 ? -9.346 -11.359 19.336 1.00 62.34 96 VAL A N 1
ATOM 746 C CA . VAL A 1 96 ? -8.760 -10.194 20.030 1.00 62.34 96 VAL A CA 1
ATOM 747 C C . VAL A 1 96 ? -9.864 -9.385 20.702 1.00 62.34 96 VAL A C 1
ATOM 749 O O . VAL A 1 96 ? -9.726 -8.973 21.848 1.00 62.34 96 VAL A O 1
ATOM 752 N N . CYS A 1 97 ? -10.989 -9.232 20.010 1.00 67.69 97 CYS A N 1
ATOM 753 C CA . CYS A 1 97 ? -12.182 -8.595 20.536 1.00 67.69 97 CYS A CA 1
ATOM 754 C C . CYS A 1 97 ? -13.210 -9.668 20.894 1.00 67.69 97 CYS A C 1
ATOM 756 O O . CYS A 1 97 ? -13.591 -10.481 20.048 1.00 67.69 97 CYS A O 1
ATOM 758 N N . LYS A 1 98 ? -13.680 -9.684 22.146 1.00 62.94 98 LYS A N 1
ATOM 759 C CA . LYS A 1 98 ? -14.920 -10.398 22.465 1.00 62.94 98 LYS A CA 1
ATOM 760 C C . LYS A 1 98 ? -16.077 -9.516 21.992 1.00 62.94 98 LYS A C 1
ATOM 762 O O . LYS A 1 98 ? -16.092 -8.347 22.365 1.00 62.94 98 LYS A O 1
ATOM 767 N N . PRO A 1 99 ? -17.038 -10.029 21.206 1.00 54.38 99 PRO A N 1
ATOM 768 C CA . PRO A 1 99 ? -18.275 -9.295 21.001 1.00 54.38 99 PRO A CA 1
ATOM 769 C C . PRO A 1 99 ? -18.922 -9.104 22.374 1.00 54.38 99 PRO A C 1
ATOM 771 O O . PRO A 1 99 ? -19.117 -10.074 23.113 1.00 54.38 99 PRO A O 1
ATOM 774 N N . GLU A 1 100 ? -19.185 -7.853 22.741 1.00 51.03 100 GLU A N 1
ATOM 775 C CA . GLU A 1 100 ? -19.941 -7.536 23.944 1.00 51.03 100 GLU A CA 1
ATOM 776 C C . GLU A 1 100 ? -21.299 -8.232 23.832 1.00 51.03 100 GLU A C 1
ATOM 778 O O . GLU A 1 100 ? -22.085 -7.968 22.920 1.00 51.03 100 GLU A O 1
ATOM 783 N N . VAL A 1 101 ? -21.550 -9.187 24.729 1.00 42.03 101 VAL A N 1
ATOM 784 C CA . VAL A 1 101 ? -22.865 -9.808 24.865 1.00 42.03 101 VAL A CA 1
ATOM 785 C C . VAL A 1 101 ? -23.785 -8.722 25.413 1.00 42.03 101 VAL A C 1
ATOM 787 O O . VAL A 1 101 ? -23.782 -8.448 26.611 1.00 42.03 101 VAL A O 1
ATOM 790 N N . GLN A 1 102 ? -24.528 -8.064 24.526 1.00 40.94 102 GLN A N 1
ATOM 791 C CA . GLN A 1 102 ? -25.643 -7.215 24.922 1.00 40.94 102 GLN A CA 1
ATOM 792 C C . GLN A 1 102 ? -26.741 -8.134 25.476 1.00 40.94 102 GLN A C 1
ATOM 794 O O . GLN A 1 102 ? -27.216 -9.025 24.768 1.00 40.94 102 GLN A O 1
ATOM 799 N N . LEU A 1 103 ? -27.027 -7.964 26.771 1.00 34.81 103 LEU A N 1
ATOM 800 C CA . LEU A 1 103 ? -28.060 -8.665 27.545 1.00 34.81 103 LEU A CA 1
ATOM 801 C C . LEU A 1 103 ? -29.463 -8.482 26.956 1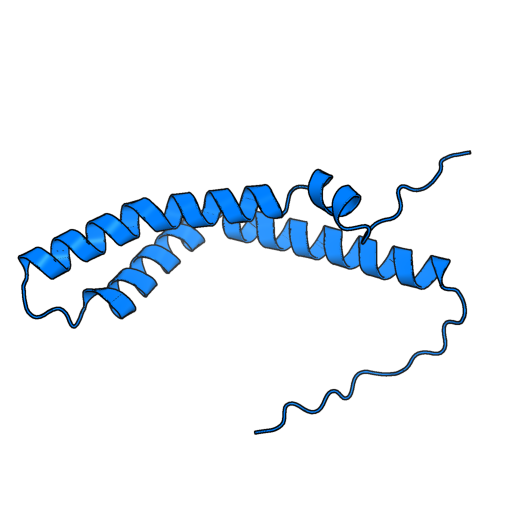.00 34.81 103 LEU A C 1
ATOM 803 O O . LEU A 1 103 ? -29.780 -7.344 26.541 1.00 34.81 103 LEU A O 1
#

Organism: NCBI:txid41844